Protein AF-A0A1B1PVS6-F1 (afdb_monomer_lite)

Structure (mmCIF, N/CA/C/O backbone):
data_AF-A0A1B1PVS6-F1
#
_entry.id   AF-A0A1B1PVS6-F1
#
loop_
_atom_site.group_PDB
_atom_site.id
_atom_site.type_symbol
_atom_site.label_atom_id
_atom_site.label_alt_id
_atom_site.label_comp_id
_atom_site.label_asym_id
_atom_site.label_entity_id
_atom_site.label_seq_id
_atom_site.pdbx_PDB_ins_code
_atom_site.Cartn_x
_atom_site.Cartn_y
_atom_site.Cartn_z
_atom_site.occupancy
_atom_site.B_iso_or_equiv
_atom_site.auth_seq_id
_atom_site.auth_comp_id
_atom_site.auth_asym_id
_atom_site.auth_atom_id
_atom_site.pdbx_PDB_model_num
ATOM 1 N N . MET A 1 1 ? -6.282 0.094 -17.275 1.00 62.94 1 MET A N 1
ATOM 2 C CA . MET A 1 1 ? -6.361 -0.535 -15.935 1.00 62.94 1 MET A CA 1
ATOM 3 C C . MET A 1 1 ? -7.152 -1.828 -16.040 1.00 62.94 1 MET A C 1
ATOM 5 O O . MET A 1 1 ? -8.189 -1.814 -16.689 1.00 62.94 1 MET A O 1
ATOM 9 N N . SER A 1 2 ? -6.679 -2.928 -15.446 1.00 81.38 2 SER A N 1
ATOM 10 C CA . SER A 1 2 ? -7.458 -4.178 -15.383 1.00 81.38 2 SER A CA 1
ATOM 11 C C . SER A 1 2 ? -8.486 -4.137 -14.245 1.00 81.38 2 SER A C 1
ATOM 13 O O . SER A 1 2 ? -8.325 -3.370 -13.293 1.00 81.38 2 SER A O 1
ATOM 15 N N . GLY A 1 3 ? -9.522 -4.983 -14.319 1.00 81.38 3 GLY A N 1
ATOM 16 C CA . GLY A 1 3 ? -10.550 -5.094 -13.273 1.00 81.38 3 GLY A CA 1
ATOM 17 C C . GLY A 1 3 ? -9.974 -5.386 -11.881 1.00 81.38 3 GLY A C 1
ATOM 18 O O . GLY A 1 3 ? -10.446 -4.828 -10.899 1.00 81.38 3 GLY A O 1
ATOM 19 N N . TRP A 1 4 ? -8.877 -6.147 -11.812 1.00 81.75 4 TRP A N 1
ATOM 20 C CA . TRP A 1 4 ? -8.127 -6.414 -10.580 1.00 81.75 4 TRP A CA 1
ATOM 21 C C . TRP A 1 4 ? -7.669 -5.136 -9.860 1.00 81.75 4 TRP A C 1
ATOM 23 O O . TRP A 1 4 ? -7.925 -4.963 -8.671 1.00 81.75 4 TRP A O 1
ATOM 33 N N . HIS A 1 5 ? -7.055 -4.195 -10.586 1.00 78.75 5 HIS A N 1
ATOM 34 C CA . HIS A 1 5 ? -6.574 -2.939 -10.001 1.00 78.75 5 HIS A CA 1
ATOM 35 C C . HIS A 1 5 ? -7.728 -2.061 -9.503 1.00 78.75 5 HIS A C 1
ATOM 37 O O . HIS A 1 5 ? -7.598 -1.401 -8.475 1.00 78.75 5 HIS A O 1
ATOM 43 N N . LEU A 1 6 ? -8.873 -2.085 -10.195 1.00 83.06 6 LEU A N 1
ATOM 44 C CA . LEU A 1 6 ? -10.081 -1.385 -9.749 1.00 83.06 6 LEU A CA 1
ATOM 45 C C . LEU A 1 6 ? -10.631 -1.986 -8.452 1.00 83.06 6 LEU A C 1
ATOM 47 O O . LEU A 1 6 ? -11.008 -1.237 -7.554 1.00 83.06 6 LEU A O 1
ATOM 51 N N . SER A 1 7 ? -10.629 -3.315 -8.315 1.00 85.00 7 SER A N 1
ATOM 52 C CA . SER A 1 7 ? -11.033 -3.987 -7.075 1.00 85.00 7 SER A CA 1
ATOM 53 C C . SER A 1 7 ? -10.115 -3.633 -5.902 1.00 85.00 7 SER A C 1
ATOM 55 O O . SER A 1 7 ? -10.604 -3.351 -4.810 1.00 85.00 7 SER A O 1
ATOM 57 N N . LEU A 1 8 ? -8.797 -3.579 -6.117 1.00 84.38 8 LEU A N 1
ATOM 58 C CA . LEU A 1 8 ? -7.839 -3.182 -5.077 1.00 84.38 8 LEU A CA 1
ATOM 59 C C . LEU A 1 8 ? -7.986 -1.708 -4.687 1.00 84.38 8 LEU A C 1
ATOM 61 O O . LEU A 1 8 ? -7.943 -1.380 -3.501 1.00 84.38 8 LEU A O 1
ATOM 65 N N . LEU A 1 9 ? -8.228 -0.822 -5.658 1.00 85.88 9 LEU A N 1
ATOM 66 C CA . LEU A 1 9 ? -8.512 0.585 -5.384 1.00 85.88 9 LEU A CA 1
ATOM 67 C C . LEU A 1 9 ? -9.829 0.754 -4.614 1.00 85.88 9 LEU A C 1
ATOM 69 O O . LEU A 1 9 ? -9.895 1.559 -3.688 1.00 85.88 9 LEU A O 1
ATOM 73 N N . ALA A 1 10 ? -10.856 -0.032 -4.944 1.00 86.62 10 ALA A N 1
ATOM 74 C CA . ALA A 1 10 ? -12.120 -0.040 -4.215 1.00 86.62 10 ALA A CA 1
ATOM 75 C C . ALA A 1 10 ? -11.938 -0.518 -2.763 1.00 86.62 10 ALA A C 1
ATOM 77 O O . ALA A 1 10 ? -12.476 0.100 -1.848 1.00 86.62 10 ALA A O 1
ATOM 78 N N . LEU A 1 11 ? -11.128 -1.556 -2.526 1.00 86.38 11 LEU A N 1
ATOM 79 C CA . LEU A 1 11 ? -10.770 -1.997 -1.172 1.00 86.38 11 LEU A CA 1
ATOM 80 C C . LEU A 1 11 ? -10.014 -0.904 -0.398 1.00 86.38 11 LEU A C 1
ATOM 82 O O . LEU A 1 11 ? -10.368 -0.601 0.741 1.00 86.38 11 LEU A O 1
ATOM 86 N N . ALA A 1 12 ? -9.030 -0.249 -1.019 1.00 84.44 12 ALA A N 1
ATOM 87 C CA . ALA A 1 12 ? -8.315 0.871 -0.405 1.00 84.44 12 ALA A CA 1
ATOM 88 C C . ALA A 1 12 ? -9.254 2.045 -0.076 1.00 84.44 12 ALA A C 1
ATOM 90 O O . ALA A 1 12 ? -9.140 2.654 0.991 1.00 84.44 12 ALA A O 1
ATOM 91 N N . ALA A 1 13 ? -10.218 2.335 -0.955 1.00 87.31 13 ALA A N 1
ATOM 92 C CA . ALA A 1 13 ? -11.239 3.348 -0.725 1.00 87.31 13 ALA A CA 1
ATOM 93 C C . ALA A 1 13 ? -12.147 2.976 0.456 1.00 87.31 13 ALA A C 1
ATOM 95 O O . ALA A 1 13 ? -12.377 3.819 1.319 1.00 87.31 13 ALA A O 1
ATOM 96 N N . LEU A 1 14 ? -12.596 1.720 0.561 1.00 86.88 14 LEU A N 1
ATOM 97 C CA . LEU A 1 14 ? -13.395 1.242 1.697 1.00 86.88 14 LEU A CA 1
ATOM 98 C C . LEU A 1 14 ? -12.647 1.389 3.029 1.00 86.88 14 LEU A C 1
ATOM 100 O O . LEU A 1 14 ? -13.205 1.926 3.985 1.00 86.88 14 LEU A O 1
ATOM 104 N N . GLY A 1 15 ? -11.372 0.993 3.080 1.00 82.06 15 GLY A N 1
ATOM 105 C CA . GLY A 1 15 ? -10.537 1.190 4.269 1.00 82.06 15 GLY A CA 1
ATOM 106 C C . GLY A 1 15 ? -10.326 2.670 4.607 1.00 82.06 15 GLY A C 1
ATOM 107 O O . GLY A 1 15 ? -10.397 3.066 5.769 1.00 82.06 15 GLY A O 1
ATOM 108 N N . THR A 1 16 ? -10.165 3.516 3.587 1.00 84.38 16 THR A N 1
ATOM 109 C CA . THR A 1 16 ? -10.060 4.974 3.751 1.00 84.38 16 THR A CA 1
ATOM 110 C C . THR A 1 16 ? -11.353 5.570 4.317 1.00 84.38 16 THR A C 1
ATOM 112 O O . THR A 1 16 ? -11.302 6.384 5.237 1.00 84.38 16 THR A O 1
ATOM 115 N N . LEU A 1 17 ? -12.519 5.142 3.825 1.00 84.56 17 LEU A N 1
ATOM 116 C CA . LEU A 1 17 ? -13.823 5.571 4.333 1.00 84.56 17 LEU A CA 1
ATOM 117 C C . LEU A 1 17 ? -14.025 5.169 5.800 1.00 84.56 17 LEU A C 1
ATOM 119 O O . LEU A 1 17 ? -14.457 6.001 6.599 1.00 84.56 17 LEU A O 1
ATOM 123 N N . ALA A 1 18 ? -13.657 3.936 6.166 1.00 82.81 18 ALA A N 1
ATOM 124 C CA . ALA A 1 18 ? -13.701 3.465 7.550 1.00 82.81 18 ALA A CA 1
ATOM 125 C C . ALA A 1 18 ? -12.784 4.298 8.465 1.00 82.81 18 ALA A C 1
ATOM 127 O O . ALA A 1 18 ? -13.202 4.726 9.541 1.00 82.81 18 ALA A O 1
ATOM 128 N N . CYS A 1 19 ? -11.576 4.622 7.993 1.00 80.75 19 CYS A N 1
ATOM 129 C CA . CYS A 1 19 ? -10.623 5.487 8.687 1.00 80.75 19 CYS A CA 1
ATOM 130 C C . CYS A 1 19 ? -11.200 6.885 8.977 1.00 80.75 19 CYS A C 1
ATOM 132 O O . CYS A 1 19 ? -11.065 7.393 10.091 1.00 80.75 19 CYS A O 1
ATOM 134 N N . MET A 1 20 ? -11.903 7.505 8.020 1.00 81.81 20 MET A N 1
ATOM 135 C CA . MET A 1 20 ? -12.407 8.876 8.186 1.00 81.81 20 MET A CA 1
ATOM 136 C C . MET A 1 20 ? -13.445 9.034 9.306 1.00 81.81 20 MET A C 1
ATOM 138 O O . MET A 1 20 ? -13.585 10.137 9.847 1.00 81.81 20 MET A O 1
ATOM 142 N N . ALA A 1 21 ? -14.159 7.965 9.671 1.00 76.56 21 ALA A N 1
ATOM 143 C CA . ALA A 1 21 ? -15.237 8.014 10.656 1.00 76.56 21 ALA A CA 1
ATOM 144 C C . ALA A 1 21 ? -14.764 8.432 12.065 1.00 76.56 21 ALA A C 1
ATOM 146 O O . ALA A 1 21 ? -15.546 9.011 12.814 1.00 76.56 21 ALA A O 1
ATOM 147 N N . GLY A 1 22 ? -13.488 8.212 12.410 1.00 68.25 22 GLY A N 1
ATOM 148 C CA . GLY A 1 22 ? -12.965 8.416 13.770 1.00 68.25 22 GLY A CA 1
ATOM 149 C C . GLY A 1 22 ? -11.711 9.286 13.891 1.00 68.25 22 GLY A C 1
ATOM 150 O O . GLY A 1 22 ? -11.091 9.292 14.950 1.00 68.25 22 GLY A O 1
ATOM 151 N N . THR A 1 23 ? -11.296 9.979 12.827 1.00 76.69 23 THR A N 1
ATOM 152 C CA . THR A 1 23 ? -9.994 10.671 12.770 1.00 76.69 23 THR A CA 1
ATOM 153 C C . THR A 1 23 ? -10.099 12.185 12.616 1.00 76.69 23 THR A C 1
ATOM 155 O O . THR A 1 23 ? -11.061 12.697 12.038 1.00 76.69 23 THR A O 1
ATOM 158 N N . ASP A 1 24 ? -9.045 12.894 13.024 1.00 83.75 24 ASP A N 1
ATOM 159 C CA . ASP A 1 24 ? -8.917 14.346 12.869 1.00 83.75 24 ASP A CA 1
ATOM 160 C C . ASP A 1 24 ? -8.867 14.788 11.397 1.00 83.75 24 ASP A C 1
ATOM 162 O O . ASP A 1 24 ? -8.485 14.027 10.504 1.00 83.75 24 ASP A O 1
ATOM 166 N N . ARG A 1 25 ? -9.184 16.065 11.127 1.00 84.25 25 ARG A N 1
ATOM 167 C CA . ARG A 1 25 ? -9.177 16.641 9.763 1.00 84.25 25 ARG A CA 1
ATOM 168 C C . ARG A 1 25 ? -7.851 16.427 9.025 1.00 84.25 25 ARG A C 1
ATOM 170 O O . ARG A 1 25 ? -7.868 16.113 7.839 1.00 84.25 25 ARG A O 1
ATOM 177 N N . ALA A 1 26 ? -6.721 16.558 9.720 1.00 80.75 26 ALA A N 1
ATOM 178 C CA . ALA A 1 26 ? -5.398 16.351 9.130 1.00 80.75 26 ALA A CA 1
ATOM 179 C C . ALA A 1 26 ? -5.175 14.890 8.697 1.00 80.75 26 ALA A C 1
ATOM 181 O O . ALA A 1 26 ? -4.658 14.635 7.612 1.00 80.75 26 ALA A O 1
ATOM 182 N N . GLN A 1 27 ? -5.624 13.928 9.506 1.00 80.69 27 GLN A N 1
ATOM 183 C CA . GLN A 1 27 ? -5.536 12.502 9.188 1.00 80.69 27 GLN A CA 1
ATOM 184 C C . GLN A 1 27 ? -6.484 12.112 8.051 1.00 80.69 27 GLN A C 1
ATOM 186 O O . GLN A 1 27 ? -6.096 11.340 7.178 1.00 80.69 27 GLN A O 1
ATOM 191 N N . ARG A 1 28 ? -7.691 12.693 8.008 1.00 85.19 28 ARG A N 1
ATOM 192 C CA . ARG A 1 28 ? -8.616 12.534 6.872 1.00 85.19 28 ARG A CA 1
ATOM 193 C C . ARG A 1 28 ? -7.985 13.032 5.575 1.00 85.19 28 ARG A C 1
ATOM 195 O O . ARG A 1 28 ? -8.012 12.326 4.573 1.00 85.19 28 ARG A O 1
ATOM 202 N N . GLY A 1 29 ? -7.369 14.216 5.614 1.00 85.56 29 GLY A N 1
ATOM 203 C CA . GLY A 1 29 ? -6.635 14.775 4.479 1.00 85.56 29 GLY A CA 1
ATOM 204 C C . GLY A 1 29 ? -5.501 13.859 4.016 1.00 85.56 29 GLY A C 1
ATOM 205 O O . GLY A 1 29 ? -5.394 13.580 2.827 1.00 85.56 29 GLY A O 1
ATOM 206 N N . ALA A 1 30 ? -4.707 13.322 4.947 1.00 85.38 30 ALA A N 1
ATOM 207 C CA . ALA A 1 30 ? -3.623 12.393 4.628 1.00 85.38 30 ALA A CA 1
ATOM 208 C C . ALA A 1 30 ? -4.125 11.064 4.033 1.00 85.38 30 ALA A C 1
ATOM 210 O O . ALA A 1 30 ? -3.516 10.542 3.098 1.00 85.38 30 ALA A O 1
ATOM 211 N N . ALA A 1 31 ? -5.239 10.526 4.534 1.00 84.56 31 ALA A N 1
ATOM 212 C CA . ALA A 1 31 ? -5.830 9.293 4.023 1.00 84.56 31 ALA A CA 1
ATOM 213 C C . ALA A 1 31 ? -6.376 9.477 2.595 1.00 84.56 31 ALA A C 1
ATOM 215 O O . ALA A 1 31 ? -6.067 8.682 1.709 1.00 84.56 31 ALA A O 1
ATOM 216 N N . LEU A 1 32 ? -7.091 10.578 2.336 1.00 89.62 32 LEU A N 1
ATOM 217 C CA . LEU A 1 32 ? -7.555 10.933 0.990 1.00 89.62 32 LEU A CA 1
ATOM 218 C C . LEU A 1 32 ? -6.391 11.211 0.031 1.00 89.62 32 LEU A C 1
ATOM 220 O O . LEU A 1 32 ? -6.426 10.769 -1.114 1.00 89.62 32 LEU A O 1
ATOM 224 N N . ALA A 1 33 ? -5.339 11.891 0.495 1.00 88.56 33 ALA A N 1
ATOM 225 C CA . ALA A 1 33 ? -4.134 12.122 -0.297 1.00 88.56 33 ALA A CA 1
ATOM 226 C C . ALA A 1 33 ? -3.406 10.809 -0.633 1.00 88.56 33 ALA A C 1
ATOM 228 O O . ALA A 1 33 ? -2.916 10.655 -1.749 1.00 88.56 33 ALA A O 1
ATOM 229 N N . SER A 1 34 ? -3.387 9.841 0.290 1.00 87.06 34 SER A N 1
ATOM 230 C CA . SER A 1 34 ? -2.809 8.509 0.051 1.00 87.06 34 SER A CA 1
ATOM 231 C C . SER A 1 34 ? -3.620 7.740 -0.999 1.00 87.06 34 SER A C 1
ATOM 233 O O . SER A 1 34 ? -3.046 7.173 -1.928 1.00 87.06 34 SER A O 1
ATOM 235 N N . LEU A 1 35 ? -4.955 7.787 -0.916 1.00 89.19 35 LEU A N 1
ATOM 236 C CA . LEU A 1 35 ? -5.844 7.187 -1.916 1.00 89.19 35 LEU A CA 1
ATOM 237 C C . LEU A 1 35 ? -5.674 7.839 -3.298 1.00 89.19 35 LEU A C 1
ATOM 239 O O . LEU A 1 35 ? -5.620 7.140 -4.309 1.00 89.19 35 LEU A O 1
ATOM 243 N N . LEU A 1 36 ? -5.538 9.168 -3.348 1.00 89.25 36 LEU A N 1
ATOM 244 C CA . LEU A 1 36 ? -5.266 9.903 -4.583 1.00 89.25 36 LEU A CA 1
ATOM 245 C C . LEU A 1 36 ? -3.906 9.516 -5.178 1.00 89.25 36 LEU A C 1
ATOM 247 O O . LEU A 1 36 ? -3.813 9.294 -6.382 1.00 89.25 36 LEU A O 1
ATOM 251 N N . ALA A 1 37 ? -2.867 9.394 -4.348 1.00 86.56 37 ALA A N 1
ATOM 252 C CA . ALA A 1 37 ? -1.545 8.952 -4.781 1.00 86.56 37 ALA A CA 1
ATOM 253 C C . ALA A 1 37 ? -1.586 7.529 -5.367 1.00 86.56 37 ALA A C 1
ATOM 255 O O . ALA A 1 37 ? -0.977 7.279 -6.407 1.00 86.56 37 ALA A O 1
ATOM 256 N N . MET A 1 38 ? -2.361 6.617 -4.767 1.00 84.88 38 MET A N 1
ATOM 257 C CA . MET A 1 38 ? -2.602 5.278 -5.323 1.00 84.88 38 MET A CA 1
ATOM 258 C C . MET A 1 38 ? -3.359 5.327 -6.656 1.00 84.88 38 MET A C 1
ATOM 260 O O . MET A 1 38 ? -2.970 4.648 -7.605 1.00 84.88 38 MET A O 1
ATOM 264 N N . ALA A 1 39 ? -4.407 6.146 -6.767 1.00 86.50 39 ALA A N 1
ATOM 265 C CA . ALA A 1 39 ? -5.150 6.310 -8.016 1.00 86.50 39 ALA A CA 1
ATOM 266 C C . ALA A 1 39 ? -4.260 6.878 -9.137 1.00 86.50 39 ALA A C 1
ATOM 268 O O . ALA A 1 39 ? -4.293 6.388 -10.266 1.00 86.50 39 ALA A O 1
ATOM 269 N N . LEU A 1 40 ? -3.412 7.861 -8.813 1.00 86.19 40 LEU A N 1
ATOM 270 C CA . LEU A 1 40 ? -2.436 8.434 -9.738 1.00 86.19 40 LEU A CA 1
ATOM 271 C C . LEU A 1 40 ? -1.414 7.386 -10.194 1.00 86.19 40 LEU A C 1
ATOM 273 O O . LEU A 1 40 ? -1.111 7.311 -11.385 1.00 86.19 40 LEU A O 1
ATOM 277 N N . ALA A 1 41 ? -0.935 6.546 -9.272 1.00 83.69 41 ALA A N 1
ATOM 278 C CA . ALA A 1 41 ? -0.032 5.445 -9.590 1.00 83.69 41 ALA A CA 1
ATOM 279 C C . ALA A 1 41 ? -0.637 4.462 -10.596 1.00 83.69 41 ALA A C 1
ATOM 281 O O . ALA A 1 41 ? 0.040 4.018 -11.519 1.00 83.69 41 ALA A O 1
ATOM 282 N N . MET A 1 42 ? -1.925 4.156 -10.443 1.00 81.50 42 MET A N 1
ATOM 283 C CA . MET A 1 42 ? -2.631 3.218 -11.312 1.00 81.50 42 MET A CA 1
ATOM 284 C C . MET A 1 42 ? -3.036 3.806 -12.671 1.00 81.50 42 MET A C 1
ATOM 286 O O . MET A 1 42 ? -3.126 3.065 -13.651 1.00 81.50 42 MET A O 1
ATOM 290 N N . ALA A 1 43 ? -3.301 5.114 -12.740 1.00 83.12 43 ALA A N 1
ATOM 291 C CA . ALA A 1 43 ? -3.757 5.784 -13.958 1.00 83.12 43 ALA A CA 1
ATOM 292 C C . ALA A 1 43 ? -2.610 6.362 -14.807 1.00 83.12 43 ALA A C 1
ATOM 294 O O . ALA A 1 43 ? -2.727 6.434 -16.028 1.00 83.12 43 ALA A O 1
ATOM 295 N N . GLY A 1 44 ? -1.509 6.782 -14.178 1.00 75.00 44 GLY A N 1
ATOM 296 C CA . GLY A 1 44 ? -0.475 7.605 -14.813 1.00 75.00 44 GLY A CA 1
ATOM 297 C C . GLY A 1 44 ? 0.662 6.852 -15.508 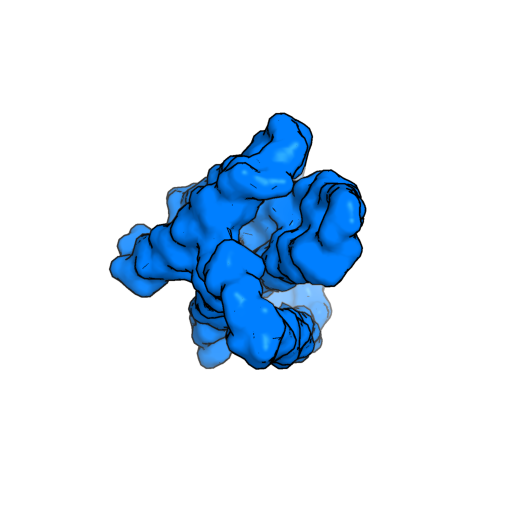1.00 75.00 44 GLY A C 1
ATOM 298 O O . GLY A 1 44 ? 1.641 7.486 -15.890 1.00 75.00 44 GLY A O 1
ATOM 299 N N . GLY A 1 45 ? 0.596 5.524 -15.646 1.00 77.31 45 GLY A N 1
ATOM 300 C CA . GLY A 1 45 ? 1.700 4.733 -16.208 1.00 77.31 45 GLY A CA 1
ATOM 301 C C . GLY A 1 45 ? 2.992 4.857 -15.385 1.00 77.31 45 GLY A C 1
ATOM 302 O O . GLY A 1 45 ? 2.945 5.075 -14.177 1.00 77.31 45 GLY A O 1
ATOM 303 N N . THR A 1 46 ? 4.163 4.753 -16.021 1.00 76.31 46 THR A N 1
ATOM 304 C CA . THR A 1 46 ? 5.467 4.857 -15.335 1.00 76.31 46 THR A CA 1
ATOM 305 C C . THR A 1 46 ? 5.695 6.166 -14.557 1.00 76.31 46 THR A C 1
ATOM 307 O O . THR A 1 46 ? 6.149 6.064 -13.414 1.00 76.31 46 THR A O 1
ATOM 310 N N . PRO A 1 47 ? 5.365 7.379 -15.062 1.00 77.88 47 PRO A N 1
ATOM 311 C CA . PRO A 1 47 ? 5.489 8.592 -14.250 1.00 77.88 47 PRO A CA 1
ATOM 312 C C . PRO A 1 47 ? 4.467 8.618 -13.106 1.00 77.88 47 PRO A C 1
ATOM 314 O O . PRO A 1 47 ? 4.782 9.097 -12.017 1.00 77.88 47 PRO A O 1
ATOM 317 N N . GLY A 1 48 ? 3.277 8.045 -13.318 1.00 82.50 48 GLY A N 1
ATOM 318 C CA . GLY A 1 48 ? 2.278 7.849 -12.269 1.00 82.50 48 GLY A CA 1
ATOM 319 C C . GLY A 1 48 ? 2.808 7.010 -11.111 1.00 82.50 48 GLY A C 1
ATOM 320 O O . GLY A 1 48 ? 2.663 7.420 -9.962 1.00 82.50 48 GLY A O 1
ATOM 321 N N . LEU A 1 49 ? 3.461 5.874 -11.392 1.00 81.38 49 LEU A N 1
ATOM 322 C CA . LEU A 1 49 ? 4.041 4.992 -10.367 1.00 81.38 49 LEU A CA 1
ATOM 323 C C . LEU A 1 49 ? 5.036 5.737 -9.466 1.00 81.38 49 LEU A C 1
ATOM 325 O O . LEU A 1 49 ? 4.951 5.631 -8.244 1.00 81.38 49 LEU A O 1
ATOM 329 N N . MET A 1 50 ? 5.940 6.527 -10.056 1.00 84.25 50 MET A N 1
ATOM 330 C CA . MET A 1 50 ? 6.929 7.315 -9.309 1.00 84.25 50 MET A CA 1
ATOM 331 C C . MET A 1 50 ? 6.284 8.423 -8.474 1.00 84.25 50 MET A C 1
ATOM 333 O O . MET A 1 50 ? 6.590 8.552 -7.289 1.00 84.25 50 MET A O 1
ATOM 337 N N . LEU A 1 51 ? 5.369 9.201 -9.062 1.00 84.81 51 LEU A N 1
ATOM 338 C CA . LEU A 1 51 ? 4.673 10.272 -8.344 1.00 84.81 51 LEU A CA 1
ATOM 339 C C . LEU A 1 51 ? 3.802 9.723 -7.210 1.00 84.81 51 LEU A C 1
ATOM 341 O O . LEU A 1 51 ? 3.795 10.279 -6.113 1.00 84.81 51 LEU A O 1
ATOM 345 N N . GLY A 1 52 ? 3.107 8.611 -7.447 1.00 86.00 52 GLY A N 1
ATOM 346 C CA . GLY A 1 52 ? 2.313 7.928 -6.433 1.00 86.00 52 GLY A CA 1
ATOM 347 C C . GLY A 1 52 ? 3.169 7.365 -5.298 1.00 86.00 52 GLY A C 1
ATOM 348 O O . GLY A 1 52 ? 2.850 7.588 -4.132 1.00 86.00 52 GLY A O 1
ATOM 349 N N . ALA A 1 53 ? 4.292 6.710 -5.613 1.00 86.75 53 ALA A N 1
ATOM 350 C CA . ALA A 1 53 ? 5.231 6.203 -4.610 1.00 86.75 53 ALA A CA 1
ATOM 351 C C . ALA A 1 53 ? 5.825 7.332 -3.753 1.00 86.75 53 ALA A C 1
ATOM 353 O O . ALA A 1 53 ? 5.831 7.240 -2.525 1.00 86.75 53 ALA A O 1
ATOM 354 N N . ALA A 1 54 ? 6.267 8.423 -4.387 1.00 87.19 54 ALA A N 1
ATOM 355 C CA . ALA A 1 54 ? 6.794 9.594 -3.692 1.00 87.19 54 ALA A CA 1
ATOM 356 C C . ALA A 1 54 ? 5.730 10.255 -2.802 1.00 87.19 54 ALA A C 1
ATOM 358 O O . ALA A 1 54 ? 6.012 10.599 -1.653 1.00 87.19 54 ALA A O 1
ATOM 359 N N . GLY A 1 55 ? 4.497 10.382 -3.302 1.00 87.62 55 GLY A N 1
ATOM 360 C CA . GLY A 1 55 ? 3.367 10.909 -2.540 1.00 87.62 55 GLY A CA 1
ATOM 361 C C . GLY A 1 55 ? 3.059 10.066 -1.302 1.00 87.62 55 GLY A C 1
ATOM 362 O O . GLY A 1 55 ? 2.935 10.605 -0.205 1.00 87.62 55 GLY A O 1
ATOM 363 N N . LEU A 1 56 ? 3.009 8.740 -1.445 1.00 89.75 56 LEU A N 1
ATOM 364 C CA . LEU A 1 56 ? 2.790 7.827 -0.321 1.00 89.75 56 LEU A CA 1
ATOM 365 C C . LEU A 1 56 ? 3.913 7.914 0.718 1.00 89.75 56 LEU A C 1
ATOM 367 O O . LEU A 1 56 ? 3.625 7.991 1.914 1.00 89.75 56 LEU A O 1
ATOM 371 N N . LEU A 1 57 ? 5.173 7.972 0.274 1.00 91.00 57 LEU A N 1
ATOM 372 C CA . LEU A 1 57 ? 6.331 8.108 1.158 1.00 91.00 57 LEU A CA 1
ATOM 373 C C . LEU A 1 57 ? 6.301 9.433 1.938 1.00 91.00 57 LEU A C 1
ATOM 375 O O . LEU A 1 57 ? 6.529 9.444 3.147 1.00 91.00 57 LEU A O 1
ATOM 379 N N . ALA A 1 58 ? 5.948 10.538 1.276 1.00 90.31 58 ALA A N 1
ATOM 380 C CA . ALA A 1 58 ? 5.822 11.852 1.907 1.00 90.31 58 ALA A CA 1
ATOM 381 C C . ALA A 1 58 ? 4.717 11.900 2.981 1.00 90.31 58 ALA A C 1
ATOM 383 O O . ALA A 1 58 ? 4.796 12.687 3.925 1.00 90.31 58 ALA A O 1
ATOM 384 N N . LEU A 1 59 ? 3.700 11.040 2.867 1.00 90.12 59 LEU A N 1
ATOM 385 C CA . LEU A 1 59 ? 2.575 10.968 3.800 1.00 90.12 59 LEU A CA 1
ATOM 386 C C . LEU A 1 59 ? 2.829 10.053 5.009 1.00 90.12 59 LEU A C 1
ATOM 388 O O . LEU A 1 59 ? 2.092 10.150 5.991 1.00 90.12 59 LEU A O 1
ATOM 392 N N . VAL A 1 60 ? 3.871 9.211 4.997 1.00 89.75 60 VAL A N 1
ATOM 393 C CA . VAL A 1 60 ? 4.254 8.332 6.125 1.00 89.75 60 VAL A CA 1
ATOM 394 C C . VAL A 1 60 ? 4.339 9.067 7.477 1.00 89.75 60 VAL A C 1
ATOM 396 O O . VAL A 1 60 ? 3.705 8.603 8.429 1.00 89.75 60 VAL A O 1
ATOM 399 N N . PRO A 1 61 ? 5.039 10.214 7.619 1.00 88.62 61 PRO A N 1
ATOM 400 C CA . PRO A 1 61 ? 5.126 10.908 8.906 1.00 88.62 61 PRO A CA 1
ATOM 401 C C . PRO A 1 61 ? 3.781 11.460 9.394 1.00 88.62 61 PRO A C 1
ATOM 403 O O . PRO A 1 61 ? 3.583 11.576 10.602 1.00 88.62 61 PRO A O 1
ATOM 406 N N . LEU A 1 62 ? 2.850 11.789 8.490 1.00 85.56 62 LEU A N 1
ATOM 407 C CA . LEU A 1 62 ? 1.489 12.172 8.875 1.00 85.56 62 LEU A CA 1
ATOM 408 C C . LEU A 1 62 ? 0.657 10.952 9.278 1.00 85.56 62 LEU A C 1
ATOM 410 O O . LEU A 1 62 ? -0.068 11.016 10.268 1.00 85.56 62 LEU A O 1
ATOM 414 N N . ALA A 1 63 ? 0.788 9.841 8.552 1.00 83.56 63 ALA A N 1
ATOM 415 C CA . ALA A 1 63 ? 0.089 8.593 8.845 1.00 83.56 63 ALA A CA 1
ATOM 416 C C . ALA A 1 63 ? 0.509 7.983 10.196 1.00 83.56 63 ALA A C 1
ATOM 418 O O . ALA A 1 63 ? -0.309 7.352 10.862 1.00 83.56 63 ALA A O 1
ATOM 419 N N . ALA A 1 64 ? 1.752 8.218 10.627 1.00 85.69 64 ALA A N 1
ATOM 420 C CA . ALA A 1 64 ? 2.296 7.734 11.895 1.00 85.69 64 ALA A CA 1
ATOM 421 C C . ALA A 1 64 ? 1.833 8.527 13.137 1.00 85.69 64 ALA A C 1
ATOM 423 O O . ALA A 1 64 ? 2.115 8.114 14.262 1.00 85.69 64 ALA A O 1
ATOM 424 N N . ARG A 1 65 ? 1.130 9.656 12.972 1.00 85.75 65 ARG A N 1
ATOM 425 C CA . ARG A 1 65 ? 0.688 10.514 14.084 1.00 85.75 65 ARG A CA 1
ATOM 426 C C . ARG A 1 65 ? -0.766 10.244 14.445 1.00 85.75 65 ARG A C 1
ATOM 428 O O . ARG A 1 65 ? -1.614 10.243 13.559 1.00 85.75 65 ARG A O 1
ATOM 435 N N . GLY A 1 66 ? -1.073 10.122 15.738 1.00 80.00 66 GLY A N 1
ATOM 436 C CA . GLY A 1 66 ? -2.451 10.064 16.234 1.00 80.00 66 GLY A CA 1
ATOM 437 C C . GLY A 1 66 ? -2.605 9.428 17.614 1.00 80.00 66 GLY A C 1
ATOM 438 O O . GLY A 1 66 ? -1.658 8.880 18.171 1.00 80.00 66 GLY A O 1
ATOM 439 N N . ALA A 1 67 ? -3.831 9.470 18.143 1.00 76.62 67 ALA A N 1
ATOM 440 C CA . ALA A 1 67 ? -4.175 8.926 19.460 1.00 76.62 67 ALA A CA 1
ATOM 441 C C . ALA A 1 67 ? -4.165 7.384 19.527 1.00 76.62 67 ALA A C 1
ATOM 443 O O . ALA A 1 67 ? -4.097 6.810 20.610 1.00 76.62 67 ALA A O 1
ATOM 444 N N . ALA A 1 68 ? -4.230 6.699 18.379 1.00 82.75 68 ALA A N 1
ATOM 445 C CA . ALA A 1 68 ? -4.241 5.241 18.294 1.00 82.75 68 ALA A CA 1
ATOM 446 C C . ALA A 1 68 ? -2.939 4.721 17.649 1.00 82.75 68 ALA A C 1
ATOM 448 O O . ALA A 1 68 ? -2.885 4.574 16.423 1.00 82.75 68 ALA A O 1
ATOM 449 N N . PRO A 1 69 ? -1.891 4.412 18.437 1.00 83.81 69 PRO A N 1
ATOM 450 C CA . PRO A 1 69 ? -0.549 4.155 17.908 1.00 83.81 69 PRO A CA 1
ATOM 451 C C . PRO A 1 69 ? -0.487 2.931 16.986 1.00 83.81 69 PRO A C 1
ATOM 453 O O . PRO A 1 69 ? 0.195 2.968 15.968 1.00 83.81 69 PRO A O 1
ATOM 456 N N . ALA A 1 70 ? -1.248 1.871 17.280 1.00 83.50 70 ALA A N 1
ATOM 457 C CA . ALA A 1 70 ? -1.273 0.660 16.455 1.00 83.50 70 ALA A CA 1
ATOM 458 C C . ALA A 1 70 ? -1.897 0.888 15.062 1.00 83.50 70 ALA A C 1
ATOM 460 O O . ALA A 1 70 ? -1.392 0.369 14.071 1.00 83.50 70 ALA A O 1
ATOM 461 N N . LEU A 1 71 ? -2.961 1.695 14.978 1.00 84.50 71 LEU A N 1
ATOM 462 C CA . LEU A 1 71 ? -3.597 2.069 13.707 1.00 84.50 71 LEU A CA 1
ATOM 463 C C . LEU A 1 71 ? -2.706 3.016 12.902 1.00 84.50 71 LEU A C 1
ATOM 465 O O . LEU A 1 71 ? -2.550 2.844 11.699 1.00 84.50 71 LEU A O 1
ATOM 469 N N . CYS A 1 72 ? -2.070 3.982 13.566 1.00 86.56 72 CYS A N 1
ATOM 470 C CA . CYS A 1 72 ? -1.140 4.900 12.907 1.00 86.56 72 CYS A CA 1
ATOM 471 C C . CYS A 1 72 ? 0.074 4.148 12.339 1.00 86.56 72 CYS A C 1
ATOM 473 O O . CYS A 1 72 ? 0.468 4.376 11.197 1.00 86.56 72 CYS A O 1
ATOM 475 N N . ALA A 1 73 ? 0.616 3.188 13.095 1.00 87.06 73 ALA A N 1
ATOM 476 C CA . ALA A 1 73 ? 1.674 2.305 12.617 1.00 87.06 73 ALA A CA 1
ATOM 477 C C . ALA A 1 73 ? 1.221 1.468 11.411 1.00 87.06 73 ALA A C 1
ATOM 479 O O . ALA A 1 73 ? 1.965 1.352 10.442 1.00 87.06 73 ALA A O 1
ATOM 480 N N . HIS A 1 74 ? -0.006 0.933 11.425 1.00 90.25 74 HIS A N 1
ATOM 481 C CA . HIS A 1 74 ? -0.565 0.185 10.291 1.00 90.25 74 HIS A CA 1
ATOM 482 C C . HIS A 1 74 ? -0.722 1.041 9.032 1.00 90.25 74 HIS A C 1
ATOM 484 O O . HIS A 1 74 ? -0.276 0.625 7.964 1.00 90.25 74 HIS A O 1
ATOM 490 N N . ARG A 1 75 ? -1.253 2.261 9.152 1.00 87.62 75 ARG A N 1
ATOM 491 C CA . ARG A 1 75 ? -1.385 3.203 8.027 1.00 87.62 75 ARG A CA 1
ATOM 492 C C . ARG A 1 75 ? -0.029 3.615 7.462 1.00 87.62 75 ARG A C 1
ATOM 494 O O . ARG A 1 75 ? 0.171 3.585 6.251 1.00 87.62 75 ARG A O 1
ATOM 501 N N . ALA A 1 76 ? 0.917 3.963 8.335 1.00 88.06 76 ALA A N 1
ATOM 502 C CA . ALA A 1 76 ? 2.277 4.311 7.939 1.00 88.06 76 ALA A CA 1
ATOM 503 C C . ALA A 1 76 ? 2.974 3.139 7.231 1.00 88.06 76 ALA A C 1
ATOM 505 O O . ALA A 1 76 ? 3.568 3.330 6.170 1.00 88.06 76 ALA A O 1
ATOM 506 N N . ALA A 1 77 ? 2.839 1.923 7.771 1.00 89.19 77 ALA A N 1
ATOM 507 C CA . ALA A 1 77 ? 3.361 0.711 7.153 1.00 89.19 77 ALA A CA 1
ATOM 508 C C . ALA A 1 77 ? 2.696 0.435 5.797 1.00 89.19 77 ALA A C 1
ATOM 510 O O . ALA A 1 77 ? 3.394 0.112 4.843 1.00 89.19 77 ALA A O 1
ATOM 511 N N . SER A 1 78 ? 1.380 0.636 5.675 1.00 88.38 78 SER A N 1
ATOM 512 C CA . SER A 1 78 ? 0.654 0.488 4.409 1.00 88.38 78 SER A CA 1
ATOM 513 C C . SER A 1 78 ? 1.193 1.432 3.336 1.00 88.38 78 SER A C 1
ATOM 515 O O . SER A 1 78 ? 1.469 0.993 2.223 1.00 88.38 78 SER A O 1
ATOM 517 N N . ASN A 1 79 ? 1.389 2.713 3.667 1.00 88.88 79 ASN A N 1
ATOM 518 C CA . ASN A 1 79 ? 1.933 3.701 2.732 1.00 88.88 79 ASN A CA 1
ATOM 519 C C . ASN A 1 79 ? 3.369 3.363 2.318 1.00 88.88 79 ASN A C 1
ATOM 521 O O . ASN A 1 79 ? 3.707 3.459 1.140 1.00 88.88 79 ASN A O 1
ATOM 525 N N . LEU A 1 80 ? 4.201 2.935 3.269 1.00 89.19 80 LEU A N 1
ATOM 526 C CA . LEU A 1 80 ? 5.592 2.574 3.011 1.00 89.19 80 LEU A CA 1
ATOM 527 C C . LEU A 1 80 ? 5.705 1.322 2.130 1.00 89.19 80 LEU A C 1
ATOM 529 O O . LEU A 1 80 ? 6.451 1.318 1.154 1.00 89.19 80 LEU A O 1
ATOM 533 N N . VAL A 1 81 ? 4.930 0.280 2.429 1.00 88.69 81 VAL A N 1
ATOM 534 C CA . VAL A 1 81 ? 4.913 -0.973 1.658 1.00 88.69 81 VAL A CA 1
ATOM 535 C C . VAL A 1 81 ? 4.345 -0.741 0.265 1.00 88.69 81 VAL A C 1
ATOM 537 O O . VAL A 1 81 ? 4.920 -1.210 -0.711 1.00 88.69 81 VAL A O 1
ATOM 540 N N . MET A 1 82 ? 3.269 0.038 0.139 1.00 87.38 82 MET A N 1
ATOM 541 C CA . MET A 1 82 ? 2.728 0.403 -1.168 1.00 87.38 82 MET A CA 1
ATOM 542 C C . MET A 1 82 ? 3.744 1.207 -1.989 1.00 87.38 82 MET A C 1
ATOM 544 O O . MET A 1 82 ? 3.936 0.916 -3.165 1.00 87.38 82 MET A O 1
ATOM 548 N N . ALA A 1 83 ? 4.450 2.170 -1.385 1.00 86.44 83 ALA A N 1
ATOM 549 C CA . ALA A 1 83 ? 5.508 2.912 -2.070 1.00 86.44 83 ALA A CA 1
ATOM 550 C C . ALA A 1 83 ? 6.637 1.987 -2.564 1.00 86.44 83 ALA A C 1
ATOM 552 O O . ALA A 1 83 ? 7.109 2.155 -3.688 1.00 86.44 83 ALA A O 1
ATOM 553 N N . LEU A 1 84 ? 7.022 0.981 -1.769 1.00 86.06 84 LEU A N 1
ATOM 554 C CA . LEU A 1 84 ? 7.988 -0.047 -2.177 1.00 86.06 84 LEU A CA 1
ATOM 555 C C . LEU A 1 84 ? 7.471 -0.898 -3.344 1.00 86.06 84 LEU A C 1
ATOM 557 O O . LEU A 1 84 ? 8.206 -1.114 -4.302 1.00 86.06 84 LEU A O 1
ATOM 561 N N . VAL A 1 85 ? 6.210 -1.341 -3.307 1.00 84.94 85 VAL A N 1
ATOM 562 C CA . VAL A 1 85 ? 5.588 -2.112 -4.400 1.00 84.94 85 VAL A CA 1
ATOM 563 C C . VAL A 1 85 ? 5.544 -1.297 -5.692 1.00 84.94 85 VAL A C 1
ATOM 565 O O . VAL A 1 85 ? 5.928 -1.793 -6.748 1.00 84.94 85 VAL A O 1
ATOM 568 N N . LEU A 1 86 ? 5.137 -0.028 -5.622 1.00 83.25 86 LEU A N 1
ATOM 569 C CA . LEU A 1 86 ? 5.131 0.867 -6.781 1.00 83.25 86 LEU A CA 1
ATOM 570 C C . LEU A 1 86 ? 6.547 1.129 -7.311 1.00 83.25 86 LEU A C 1
ATOM 572 O O . LEU A 1 86 ? 6.752 1.150 -8.524 1.00 83.25 86 LEU A O 1
ATOM 576 N N . GLY A 1 87 ? 7.527 1.275 -6.416 1.00 80.88 87 GLY A N 1
ATOM 577 C CA . GLY A 1 87 ? 8.942 1.354 -6.771 1.00 80.88 87 GLY A CA 1
ATOM 578 C C . GLY A 1 87 ? 9.431 0.090 -7.481 1.00 80.88 87 GLY A C 1
ATOM 579 O O . GLY A 1 87 ? 10.102 0.190 -8.504 1.00 80.88 87 GLY A O 1
ATOM 580 N N . ALA A 1 88 ? 9.028 -1.093 -7.011 1.00 77.44 88 ALA A N 1
ATOM 581 C CA . ALA A 1 88 ? 9.390 -2.379 -7.611 1.00 77.44 88 ALA A CA 1
ATOM 582 C C . ALA A 1 88 ? 8.784 -2.529 -9.002 1.00 77.44 88 ALA A C 1
ATOM 584 O O . ALA A 1 88 ? 9.488 -2.866 -9.951 1.00 77.44 88 ALA A O 1
ATOM 585 N N . LEU A 1 89 ? 7.501 -2.191 -9.146 1.00 77.31 89 LEU A N 1
ATOM 586 C CA . LEU A 1 89 ? 6.829 -2.154 -10.439 1.00 77.31 89 LEU A CA 1
ATOM 587 C C . LEU A 1 89 ? 7.507 -1.165 -11.386 1.00 77.31 89 LEU A C 1
ATOM 589 O O . LEU A 1 89 ? 7.677 -1.471 -12.561 1.00 77.31 89 LEU A O 1
ATOM 593 N N . PHE A 1 90 ? 7.927 0.005 -10.906 1.00 78.25 90 PHE A N 1
ATOM 594 C CA . PHE A 1 90 ? 8.673 0.954 -11.727 1.00 78.25 90 PHE A CA 1
ATOM 595 C C . PHE A 1 90 ? 10.025 0.384 -12.178 1.00 78.25 90 PHE A C 1
ATOM 597 O O . PHE A 1 90 ? 10.349 0.477 -13.359 1.00 78.25 90 PHE A O 1
ATOM 604 N N . VAL A 1 91 ? 10.782 -0.249 -11.275 1.00 75.06 91 VAL A N 1
ATOM 605 C CA . VAL A 1 91 ? 12.072 -0.891 -11.583 1.00 75.06 91 VAL A CA 1
ATOM 606 C C . VAL A 1 91 ? 11.894 -1.997 -12.625 1.00 75.06 91 VAL A C 1
ATOM 608 O O . VAL A 1 91 ? 12.636 -2.025 -13.603 1.00 75.06 91 VAL A O 1
ATOM 611 N N . LEU A 1 92 ? 10.893 -2.866 -12.451 1.00 73.12 92 LEU A N 1
ATOM 612 C CA . LEU A 1 92 ? 10.567 -3.962 -13.369 1.00 73.12 92 LEU A CA 1
ATOM 613 C C . LEU A 1 92 ? 10.119 -3.463 -14.748 1.00 73.12 92 LEU A C 1
ATOM 615 O O . LEU A 1 92 ? 10.587 -3.949 -15.774 1.00 73.12 92 LEU A O 1
ATOM 619 N N . ASN A 1 93 ? 9.228 -2.470 -14.791 1.00 70.81 93 ASN A N 1
ATOM 620 C CA . ASN A 1 93 ? 8.783 -1.888 -16.058 1.00 70.81 93 ASN A CA 1
ATOM 621 C C . ASN A 1 93 ? 9.926 -1.129 -16.750 1.00 70.81 93 ASN A C 1
ATOM 623 O O . ASN A 1 93 ? 10.072 -1.194 -17.967 1.00 70.81 93 ASN A O 1
ATOM 627 N N . GLY A 1 94 ? 10.764 -0.432 -15.980 1.00 64.94 94 GLY A N 1
ATOM 628 C CA . GLY A 1 94 ? 11.939 0.274 -16.482 1.00 64.94 94 GLY A CA 1
ATOM 629 C C . GLY A 1 94 ? 12.995 -0.668 -17.062 1.00 64.94 94 GLY A C 1
ATOM 630 O O . GLY A 1 94 ? 13.497 -0.409 -18.156 1.00 64.94 94 GLY A O 1
ATOM 631 N N . SER A 1 95 ? 13.286 -1.779 -16.378 1.00 61.78 95 SER A N 1
ATOM 632 C CA . SER A 1 95 ? 14.247 -2.782 -16.850 1.00 61.78 95 SER A CA 1
ATOM 633 C C . SER A 1 95 ? 13.753 -3.508 -18.103 1.00 61.78 95 SER A C 1
ATOM 635 O O . SER A 1 95 ? 14.530 -3.694 -19.041 1.00 61.78 95 SER A O 1
ATOM 637 N N . ALA A 1 96 ? 12.455 -3.829 -18.179 1.00 60.47 96 ALA A N 1
ATOM 638 C CA . ALA A 1 96 ? 11.836 -4.401 -19.374 1.00 60.47 96 ALA A CA 1
ATOM 639 C C . ALA A 1 96 ? 11.933 -3.458 -20.590 1.00 60.47 96 ALA A C 1
ATOM 641 O O . ALA A 1 96 ? 12.227 -3.907 -21.696 1.00 60.47 96 ALA A O 1
ATOM 642 N N . LEU A 1 97 ? 11.761 -2.146 -20.388 1.00 58.38 97 LEU A N 1
ATOM 643 C CA . LEU A 1 97 ? 11.901 -1.135 -21.446 1.00 58.38 97 LEU A CA 1
ATOM 644 C C . LEU A 1 97 ? 13.353 -0.949 -21.919 1.00 58.38 97 LEU A C 1
ATOM 646 O O . LEU A 1 97 ? 13.582 -0.579 -23.068 1.00 58.38 97 LEU A O 1
ATOM 650 N N . CYS A 1 98 ? 14.337 -1.179 -21.046 1.00 57.72 98 CYS A N 1
ATOM 651 C CA . CYS A 1 98 ? 15.756 -0.943 -21.333 1.00 57.72 98 CYS A CA 1
ATOM 652 C C . CYS A 1 98 ? 16.547 -2.203 -21.735 1.00 57.72 98 CYS A C 1
ATOM 654 O O . CYS A 1 98 ? 17.756 -2.095 -21.970 1.00 57.72 98 CYS A O 1
ATOM 656 N N . ALA A 1 99 ? 15.895 -3.372 -21.828 1.00 56.94 99 ALA A N 1
ATOM 657 C CA . ALA A 1 99 ? 16.457 -4.672 -22.239 1.00 56.94 99 ALA A CA 1
ATOM 658 C C . ALA A 1 99 ? 17.765 -5.087 -21.522 1.00 56.94 99 ALA A C 1
ATOM 660 O O . ALA A 1 99 ? 18.532 -5.920 -21.996 1.00 56.94 99 ALA A O 1
ATOM 661 N N . SER A 1 100 ? 18.045 -4.478 -20.376 1.00 55.69 100 SER A N 1
ATOM 662 C CA . SER A 1 100 ? 19.248 -4.633 -19.562 1.00 55.69 100 SER A CA 1
ATOM 663 C C . SER A 1 100 ? 18.900 -4.123 -18.167 1.00 55.69 100 SER A C 1
ATOM 665 O O . SER A 1 100 ? 18.002 -3.291 -18.060 1.00 55.69 100 SER A O 1
ATOM 667 N N . GLY A 1 101 ? 19.547 -4.637 -17.113 1.00 55.03 101 GLY A N 1
ATOM 668 C CA . GLY A 1 101 ? 19.320 -4.279 -15.701 1.00 55.03 101 GLY A CA 1
ATOM 669 C C . GLY A 1 101 ? 19.627 -2.812 -15.384 1.00 55.03 101 GLY A C 1
ATOM 670 O O . GLY A 1 101 ? 20.542 -2.506 -14.628 1.00 55.03 101 GLY A O 1
ATOM 671 N N . ALA A 1 102 ? 18.906 -1.905 -16.027 1.00 56.12 102 ALA A N 1
ATOM 672 C CA . ALA A 1 102 ? 19.034 -0.477 -15.937 1.00 56.12 102 ALA A CA 1
ATOM 673 C C . ALA A 1 102 ? 17.652 0.166 -16.054 1.00 56.12 102 ALA A C 1
ATOM 675 O O . ALA A 1 102 ? 16.790 -0.300 -16.797 1.00 56.12 102 ALA A O 1
ATOM 676 N N . ILE A 1 103 ? 17.454 1.257 -15.325 1.00 60.56 103 ILE A N 1
ATOM 677 C CA . ILE A 1 103 ? 16.218 2.037 -15.354 1.00 60.56 103 ILE A CA 1
ATOM 678 C C . ILE A 1 103 ? 16.427 3.265 -16.251 1.00 60.56 103 ILE A C 1
ATOM 680 O O . ILE A 1 103 ? 17.480 3.909 -16.157 1.00 60.56 103 ILE A O 1
ATOM 684 N N . PRO A 1 104 ? 15.442 3.630 -17.091 1.00 57.62 104 PRO A N 1
ATOM 685 C CA . PRO A 1 104 ? 15.463 4.885 -17.828 1.00 57.62 104 PRO A CA 1
ATOM 686 C C . PRO A 1 104 ? 15.314 6.080 -16.872 1.00 57.62 104 PRO A C 1
ATOM 688 O O . PRO A 1 104 ? 14.270 6.269 -16.249 1.00 57.62 104 PRO A O 1
ATOM 691 N N . LEU A 1 105 ? 16.352 6.909 -16.779 1.00 62.84 105 LEU A N 1
ATOM 692 C CA . LEU A 1 105 ? 16.339 8.200 -16.096 1.00 62.84 105 LEU A CA 1
ATOM 693 C C . LEU A 1 105 ? 16.171 9.321 -17.116 1.00 62.84 105 LEU A C 1
ATOM 695 O O . LEU A 1 105 ? 17.022 9.524 -17.984 1.00 62.84 105 LEU A O 1
ATOM 699 N N . LEU A 1 106 ? 15.101 10.098 -16.975 1.00 57.31 106 LEU A N 1
ATOM 700 C CA . LEU A 1 106 ? 14.967 11.353 -17.701 1.00 57.31 106 LEU A CA 1
ATOM 701 C C . LEU A 1 106 ? 15.836 12.416 -17.014 1.00 57.31 106 LEU A C 1
ATOM 703 O O . LEU A 1 106 ? 15.560 12.825 -15.889 1.00 57.31 106 LEU A O 1
ATOM 707 N N . THR A 1 107 ? 16.894 12.849 -17.690 1.00 60.56 107 THR A N 1
ATOM 708 C CA . THR A 1 107 ? 17.770 13.943 -17.253 1.00 60.56 107 THR A CA 1
ATOM 709 C C . THR A 1 107 ? 17.577 15.160 -18.148 1.00 60.56 107 THR A C 1
ATOM 711 O O . THR A 1 107 ? 17.019 15.057 -19.240 1.00 60.56 107 THR A O 1
ATOM 714 N N . VAL A 1 108 ? 18.104 16.314 -17.727 1.00 66.31 108 VAL A N 1
ATOM 715 C CA . VAL A 1 108 ? 18.132 17.539 -18.553 1.00 66.31 108 VAL A CA 1
ATOM 716 C C . VAL A 1 108 ? 18.872 17.310 -19.885 1.00 66.31 108 VAL A C 1
ATOM 718 O O . VAL A 1 108 ? 18.625 18.005 -20.863 1.00 66.31 108 VAL A O 1
ATOM 721 N N . GLN A 1 109 ? 19.745 16.300 -19.941 1.00 68.81 109 GLN A N 1
ATOM 722 C CA . GLN A 1 109 ? 20.538 15.918 -21.112 1.00 68.81 109 GLN A CA 1
ATOM 723 C C . GLN A 1 109 ? 19.869 14.821 -21.966 1.00 68.81 109 GLN A C 1
ATOM 725 O O . GLN A 1 109 ? 20.426 14.420 -22.985 1.00 68.81 109 GLN A O 1
ATOM 730 N N . GLY A 1 110 ? 18.685 14.333 -21.573 1.00 63.75 110 GLY A N 1
ATOM 731 C CA . GLY A 1 110 ? 17.943 13.272 -22.259 1.00 63.75 110 GLY A CA 1
ATOM 732 C C . GLY A 1 110 ? 17.753 12.000 -21.424 1.00 63.75 110 GLY A C 1
ATOM 733 O O . GLY A 1 110 ? 17.927 11.991 -20.203 1.00 63.75 110 GLY A O 1
ATOM 734 N N . LEU A 1 111 ? 17.359 10.912 -22.091 1.00 62.31 111 LEU A N 1
ATOM 735 C CA . LEU A 1 111 ? 17.169 9.588 -21.490 1.00 62.31 111 LEU A CA 1
ATOM 736 C C . LEU A 1 111 ? 18.526 8.918 -21.228 1.00 62.31 111 LEU A C 1
ATOM 738 O O . LEU A 1 111 ? 19.224 8.513 -22.154 1.00 62.31 111 LEU A O 1
ATOM 742 N N . THR A 1 112 ? 18.886 8.788 -19.955 1.00 61.66 112 THR A N 1
ATOM 743 C CA . THR A 1 112 ? 20.100 8.105 -19.485 1.00 61.66 112 THR A CA 1
ATOM 744 C C . THR A 1 112 ? 19.736 6.771 -18.836 1.00 61.66 112 THR A C 1
ATOM 746 O O . THR A 1 112 ? 18.604 6.575 -18.396 1.00 61.66 112 THR A O 1
ATOM 749 N N . ARG A 1 113 ? 20.671 5.818 -18.804 1.00 63.12 113 ARG A N 1
ATOM 750 C CA . ARG A 1 113 ? 20.458 4.497 -18.194 1.00 63.12 113 ARG A CA 1
ATOM 751 C C . ARG A 1 113 ? 21.161 4.451 -16.847 1.00 63.12 113 ARG A C 1
ATOM 753 O O . ARG A 1 113 ? 22.375 4.628 -16.799 1.00 63.12 113 ARG A O 1
ATOM 760 N N . LEU A 1 114 ? 20.420 4.186 -15.774 1.00 64.19 114 LEU A N 1
ATOM 761 C CA . LEU A 1 114 ? 21.016 3.913 -14.470 1.00 64.19 114 LEU A CA 1
ATOM 762 C C . LEU A 1 114 ? 21.141 2.401 -14.292 1.00 64.19 114 LEU A C 1
ATOM 764 O O . LEU A 1 114 ? 20.094 1.763 -14.191 1.00 64.19 114 LEU A O 1
ATOM 768 N N . PRO A 1 115 ? 22.351 1.815 -14.244 1.00 62.50 115 PRO A N 1
ATOM 769 C CA . PRO A 1 115 ? 22.493 0.402 -13.915 1.00 62.50 115 PRO A CA 1
ATOM 770 C C . PRO A 1 115 ? 21.912 0.156 -12.521 1.00 62.50 115 PRO A C 1
ATOM 772 O O . PRO A 1 115 ? 22.305 0.809 -11.553 1.00 62.50 115 PRO A O 1
ATOM 775 N N . THR A 1 116 ? 20.958 -0.764 -12.418 1.00 60.91 116 THR A N 1
ATOM 776 C CA . THR A 1 116 ? 20.388 -1.189 -11.145 1.00 60.91 116 THR A CA 1
ATOM 777 C C . THR A 1 116 ? 21.100 -2.449 -10.676 1.00 60.91 116 THR A C 1
ATOM 779 O O . THR A 1 116 ? 20.880 -3.526 -11.235 1.00 60.91 116 THR A O 1
ATOM 782 N N . PRO A 1 117 ? 21.967 -2.367 -9.651 1.00 55.91 117 PRO A N 1
ATOM 783 C CA . PRO A 1 117 ? 22.518 -3.571 -9.058 1.00 55.91 117 PRO A CA 1
ATOM 784 C C . PRO A 1 117 ? 21.388 -4.364 -8.385 1.00 55.91 117 PRO A C 1
ATOM 786 O O . PRO A 1 117 ? 20.711 -3.855 -7.496 1.00 55.91 117 PRO A O 1
ATOM 789 N N . GLY A 1 118 ? 21.192 -5.611 -8.820 1.00 61.91 118 GLY A N 1
ATOM 790 C CA . GLY A 1 118 ? 20.355 -6.603 -8.137 1.00 61.91 118 GL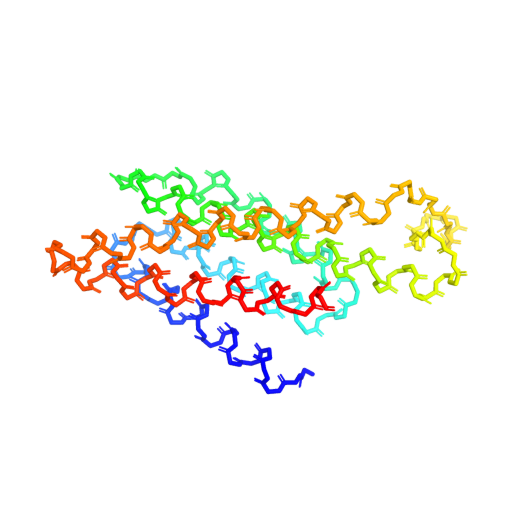Y A CA 1
ATOM 791 C C . GLY A 1 118 ? 18.854 -6.286 -8.095 1.00 61.91 118 GLY A C 1
ATOM 792 O O . GLY A 1 118 ? 18.321 -6.114 -6.997 1.00 61.91 118 GLY A O 1
ATOM 793 N N . PRO A 1 119 ? 18.136 -6.270 -9.237 1.00 64.69 119 PRO A N 1
ATOM 794 C CA . PRO A 1 119 ? 16.669 -6.217 -9.234 1.00 64.69 119 PRO A CA 1
ATOM 795 C C . PRO A 1 119 ? 16.059 -7.307 -8.335 1.00 64.69 119 PRO A C 1
ATOM 797 O O . PRO A 1 119 ? 15.081 -7.049 -7.640 1.00 64.69 119 PRO A O 1
ATOM 800 N N . ASP A 1 120 ? 16.704 -8.471 -8.248 1.00 71.19 120 ASP A N 1
ATOM 801 C CA . ASP A 1 120 ? 16.282 -9.585 -7.396 1.00 71.19 120 ASP A CA 1
ATOM 802 C C . ASP A 1 120 ? 16.309 -9.244 -5.900 1.00 71.19 120 ASP A C 1
ATOM 804 O O . ASP A 1 120 ? 15.376 -9.581 -5.178 1.00 71.19 120 ASP A O 1
ATOM 808 N N . LEU A 1 121 ? 17.334 -8.525 -5.425 1.00 72.69 121 LEU A N 1
ATOM 809 C CA . LEU A 1 121 ? 17.428 -8.079 -4.028 1.00 72.69 121 LEU A CA 1
ATOM 810 C C . LEU A 1 121 ? 16.311 -7.091 -3.686 1.00 72.69 121 LEU A C 1
ATOM 812 O O . LEU A 1 121 ? 15.726 -7.157 -2.605 1.00 72.69 121 LEU A O 1
ATOM 816 N N . TYR A 1 122 ? 15.991 -6.191 -4.618 1.00 73.56 122 TYR A N 1
ATOM 817 C CA . TYR A 1 122 ? 14.905 -5.233 -4.436 1.00 73.56 122 TYR A CA 1
ATOM 818 C C . TYR A 1 122 ? 13.538 -5.931 -4.399 1.00 73.56 122 TYR A C 1
ATOM 820 O O . TYR A 1 122 ? 12.714 -5.630 -3.535 1.00 73.56 122 TYR A O 1
ATOM 828 N N . LEU A 1 123 ? 13.311 -6.909 -5.282 1.00 77.06 123 LEU A N 1
ATOM 829 C CA . LEU A 1 123 ? 12.081 -7.704 -5.318 1.00 77.06 123 LEU A CA 1
ATOM 830 C C . LEU A 1 123 ? 11.926 -8.587 -4.081 1.00 77.06 123 LEU A C 1
ATOM 832 O O . LEU A 1 123 ? 10.849 -8.622 -3.493 1.00 77.06 123 LEU A O 1
ATOM 836 N N . GLN A 1 124 ? 13.000 -9.242 -3.637 1.00 80.88 124 GLN A N 1
ATOM 837 C CA . GLN A 1 124 ? 13.009 -10.015 -2.393 1.00 80.88 124 GLN A CA 1
ATOM 838 C C . GLN A 1 124 ? 12.726 -9.123 -1.182 1.00 80.88 124 GLN A C 1
ATOM 840 O O . GLN A 1 124 ? 11.928 -9.491 -0.321 1.00 80.88 124 GLN A O 1
ATOM 845 N N . GLY A 1 125 ? 13.320 -7.926 -1.138 1.00 80.12 125 GLY A N 1
ATOM 846 C CA . GLY A 1 125 ? 13.044 -6.931 -0.105 1.00 80.12 125 GLY A CA 1
ATOM 847 C C . GLY A 1 125 ? 11.582 -6.478 -0.104 1.00 80.12 125 GLY A C 1
ATOM 848 O O . GLY A 1 125 ? 10.955 -6.438 0.954 1.00 80.12 125 GLY A O 1
ATOM 849 N N . ALA A 1 126 ? 11.012 -6.199 -1.280 1.00 82.31 126 ALA A N 1
ATOM 850 C CA . ALA A 1 126 ? 9.606 -5.830 -1.426 1.00 82.31 126 ALA A CA 1
ATOM 851 C C . ALA A 1 126 ? 8.668 -6.975 -1.009 1.00 82.31 126 ALA A C 1
ATOM 853 O O . ALA A 1 126 ? 7.726 -6.743 -0.253 1.00 82.31 126 ALA A O 1
ATOM 854 N N . ALA A 1 127 ? 8.952 -8.211 -1.427 1.00 83.81 127 ALA A N 1
ATOM 855 C CA . ALA A 1 127 ? 8.178 -9.394 -1.059 1.00 83.81 127 ALA A CA 1
ATOM 856 C C . ALA A 1 127 ? 8.227 -9.667 0.453 1.00 83.81 127 ALA A C 1
ATOM 858 O O . ALA A 1 127 ? 7.191 -9.909 1.074 1.00 83.81 127 ALA A O 1
ATOM 859 N N . LEU A 1 128 ? 9.407 -9.561 1.072 1.00 87.06 128 LEU A N 1
ATOM 860 C CA . LEU A 1 128 ? 9.568 -9.703 2.518 1.00 87.06 128 LEU A CA 1
ATOM 861 C C . LEU A 1 128 ? 8.808 -8.605 3.273 1.00 87.06 128 LEU A C 1
ATOM 863 O O . LEU A 1 128 ? 8.090 -8.902 4.227 1.00 87.06 128 LEU A O 1
ATOM 867 N N . ALA A 1 129 ? 8.922 -7.347 2.838 1.00 85.50 129 ALA A N 1
ATOM 868 C CA . ALA A 1 129 ? 8.189 -6.232 3.432 1.00 85.50 129 ALA A CA 1
ATOM 869 C C . ALA A 1 129 ? 6.669 -6.441 3.335 1.00 85.50 129 ALA A C 1
ATOM 871 O O . ALA A 1 129 ? 5.950 -6.205 4.307 1.00 85.50 129 ALA A O 1
ATOM 872 N N . LEU A 1 130 ? 6.188 -6.946 2.196 1.00 87.56 130 LEU A N 1
ATOM 873 C CA . LEU A 1 130 ? 4.784 -7.281 1.978 1.00 87.56 130 LEU A CA 1
ATOM 874 C C . LEU A 1 130 ? 4.316 -8.410 2.905 1.00 87.56 130 LEU A C 1
ATOM 876 O O . LEU A 1 130 ? 3.247 -8.305 3.502 1.00 87.56 130 LEU A O 1
ATOM 880 N N . ALA A 1 131 ? 5.124 -9.461 3.072 1.00 87.12 131 ALA A N 1
ATOM 881 C CA . ALA A 1 131 ? 4.822 -10.586 3.955 1.00 87.12 131 ALA A CA 1
ATOM 882 C C . ALA A 1 131 ? 4.779 -10.164 5.433 1.00 87.12 131 ALA A C 1
ATOM 884 O O . ALA A 1 131 ? 3.854 -10.534 6.164 1.00 87.12 131 ALA A O 1
ATOM 885 N N . LEU A 1 132 ? 5.738 -9.342 5.871 1.00 89.25 132 LEU A N 1
ATOM 886 C CA . LEU A 1 132 ? 5.765 -8.775 7.222 1.00 89.25 132 LEU A CA 1
ATOM 887 C C . LEU A 1 132 ? 4.552 -7.873 7.469 1.00 89.25 132 LEU A C 1
ATOM 889 O O . LEU A 1 132 ? 3.901 -7.982 8.508 1.00 89.25 132 LEU A O 1
ATOM 893 N N . TYR A 1 133 ? 4.205 -7.028 6.499 1.00 91.00 133 TYR A N 1
ATOM 894 C CA . TYR A 1 133 ? 3.026 -6.173 6.573 1.00 91.00 133 TYR A CA 1
ATOM 895 C C . TYR A 1 133 ? 1.719 -6.972 6.604 1.00 91.00 133 TYR A C 1
ATOM 897 O O . TYR A 1 133 ? 0.860 -6.697 7.440 1.00 91.00 133 TYR A O 1
ATOM 905 N N . ALA A 1 134 ? 1.575 -7.991 5.753 1.00 89.75 134 ALA A N 1
ATOM 906 C CA . ALA A 1 134 ? 0.406 -8.864 5.744 1.00 89.75 134 ALA A CA 1
ATOM 907 C C . ALA A 1 134 ? 0.249 -9.597 7.084 1.00 89.75 134 ALA A C 1
ATOM 909 O O . ALA A 1 134 ? -0.847 -9.634 7.643 1.00 89.75 134 ALA A O 1
ATOM 910 N N . SER A 1 135 ? 1.352 -10.099 7.647 1.00 91.69 135 SER A N 1
ATOM 911 C CA . SER A 1 135 ? 1.375 -10.734 8.971 1.00 91.69 135 SER A CA 1
ATOM 912 C C . SER A 1 135 ? 0.959 -9.756 10.072 1.00 91.69 135 SER A C 1
ATOM 914 O O . SER A 1 135 ? 0.127 -10.080 10.920 1.00 91.69 135 SER A O 1
ATOM 916 N N . PHE A 1 136 ? 1.477 -8.527 10.034 1.00 91.06 136 PHE A N 1
ATOM 917 C CA . PHE A 1 136 ? 1.106 -7.471 10.970 1.00 91.06 136 PHE A CA 1
ATOM 918 C C . PHE A 1 136 ? -0.382 -7.094 10.868 1.00 91.06 136 PHE A C 1
ATOM 920 O O . PHE A 1 136 ? -1.077 -7.034 11.884 1.00 91.06 136 PHE A O 1
ATOM 927 N N . GLY A 1 137 ? -0.900 -6.901 9.652 1.00 88.56 137 GLY A N 1
ATOM 928 C CA . GLY A 1 137 ? -2.313 -6.608 9.402 1.00 88.56 137 GLY A CA 1
ATOM 929 C C . GLY A 1 137 ? -3.243 -7.748 9.823 1.00 88.56 137 GLY A C 1
ATOM 930 O O . GLY A 1 137 ? -4.298 -7.494 10.407 1.00 88.56 137 GLY A O 1
ATOM 931 N N . LEU A 1 138 ? -2.834 -9.004 9.617 1.00 92.06 138 LEU A N 1
ATOM 932 C CA . LEU A 1 138 ? -3.565 -10.187 10.073 1.00 92.06 138 LEU A CA 1
ATOM 933 C C . LEU A 1 138 ? -3.648 -10.235 11.603 1.00 92.06 138 LEU A C 1
ATOM 935 O O . LEU A 1 138 ? -4.737 -10.397 12.148 1.00 92.06 138 LEU A O 1
ATOM 939 N N . LEU A 1 139 ? -2.529 -10.032 12.304 1.00 92.62 139 LEU A N 1
ATOM 940 C CA . LEU A 1 139 ? -2.497 -10.002 13.770 1.00 92.62 139 LEU A CA 1
ATOM 941 C C . LEU A 1 139 ? -3.396 -8.898 14.339 1.00 92.62 139 LEU A C 1
ATOM 943 O O . LEU A 1 139 ? -4.143 -9.131 15.291 1.00 92.62 139 LEU A O 1
ATOM 947 N N . LEU A 1 140 ? -3.367 -7.705 13.741 1.00 90.38 140 LEU A N 1
ATOM 948 C CA . LEU A 1 140 ? -4.241 -6.607 14.147 1.00 90.38 140 LEU A CA 1
ATOM 949 C C . LEU A 1 140 ? -5.718 -6.896 13.851 1.00 90.38 140 LEU A C 1
ATOM 951 O O . LEU A 1 140 ? -6.570 -6.586 14.684 1.00 90.38 140 LEU A O 1
ATOM 955 N N . SER A 1 141 ? -6.022 -7.527 12.715 1.00 91.19 141 SER A N 1
ATOM 956 C CA . SER A 1 141 ? -7.385 -7.932 12.349 1.00 91.19 141 SER A CA 1
ATOM 957 C C . SER A 1 141 ? -7.925 -9.002 13.298 1.00 91.19 141 SER A C 1
ATOM 959 O O . SER A 1 141 ? -9.043 -8.877 13.792 1.00 91.19 141 SER A O 1
ATOM 961 N N . LEU A 1 142 ? -7.115 -10.013 13.628 1.00 92.56 142 LEU A N 1
ATOM 962 C CA . LEU A 1 142 ? -7.450 -11.044 14.613 1.00 92.56 142 LEU A CA 1
ATOM 963 C C . LEU A 1 142 ? -7.703 -10.427 15.986 1.00 92.56 142 LEU A C 1
ATOM 965 O O . LEU A 1 142 ? -8.706 -10.733 16.625 1.00 92.56 142 LEU A O 1
ATOM 969 N N . ARG A 1 143 ? -6.842 -9.504 16.426 1.00 92.50 143 ARG A N 1
ATOM 970 C CA . ARG A 1 143 ? -7.044 -8.784 17.685 1.00 92.50 143 ARG A CA 1
ATOM 971 C C . ARG A 1 143 ? -8.337 -7.969 17.672 1.00 92.50 143 ARG A C 1
ATOM 973 O O . ARG A 1 143 ? -9.083 -8.023 18.643 1.00 92.50 143 ARG A O 1
ATOM 980 N N . ALA A 1 144 ? -8.616 -7.232 16.597 1.00 89.12 144 ALA A N 1
ATOM 981 C CA . ALA A 1 144 ? -9.848 -6.456 16.465 1.00 89.12 144 ALA A CA 1
ATOM 982 C C . ALA A 1 144 ? -11.089 -7.362 16.505 1.00 89.12 144 ALA A C 1
ATOM 984 O O . ALA A 1 144 ? -12.045 -7.054 17.212 1.00 89.12 144 ALA A O 1
ATOM 985 N N . LEU A 1 145 ? -11.038 -8.514 15.829 1.00 92.19 145 LEU A N 1
ATOM 986 C CA . LEU A 1 145 ? -12.100 -9.517 15.845 1.00 92.19 145 LEU A CA 1
ATOM 987 C C . LEU A 1 145 ? -12.328 -10.088 17.253 1.00 92.19 145 LEU A C 1
ATOM 989 O O . LEU A 1 145 ? -13.465 -10.126 17.721 1.00 92.19 145 LEU A O 1
ATOM 993 N N . LEU A 1 146 ? -11.256 -10.470 17.955 1.00 94.44 146 LEU A N 1
ATOM 994 C CA . LEU A 1 146 ? -11.317 -10.975 19.333 1.00 94.44 146 LEU A CA 1
ATOM 995 C C . LEU A 1 146 ? -11.873 -9.927 20.308 1.00 94.44 146 LEU A C 1
ATOM 997 O O . LEU A 1 146 ? -12.637 -10.264 21.209 1.00 94.44 146 LEU A O 1
ATOM 1001 N N . CYS A 1 147 ? -11.541 -8.652 20.103 1.00 92.75 147 CYS A N 1
ATOM 1002 C CA . CYS A 1 147 ? -12.073 -7.534 20.882 1.00 92.75 147 CYS A CA 1
ATOM 1003 C C . CYS A 1 147 ? -13.459 -7.050 20.413 1.00 92.75 147 CYS A C 1
ATOM 1005 O O . CYS A 1 147 ? -13.982 -6.105 20.998 1.00 92.75 147 CYS A O 1
ATOM 1007 N N . ARG A 1 148 ? -14.054 -7.666 19.377 1.00 91.56 148 ARG A N 1
ATOM 1008 C CA . ARG A 1 148 ? -15.315 -7.242 18.730 1.00 91.56 148 ARG A CA 1
ATOM 1009 C C . ARG A 1 148 ? -15.318 -5.783 18.249 1.00 91.56 148 ARG A C 1
ATOM 1011 O O . ARG A 1 148 ? -16.368 -5.155 18.139 1.00 91.56 148 ARG A O 1
ATOM 1018 N N . ASP A 1 149 ? -14.147 -5.251 17.923 1.00 89.19 149 ASP A N 1
ATOM 1019 C CA . ASP A 1 149 ? -13.964 -3.892 17.419 1.00 89.19 149 ASP A CA 1
ATOM 1020 C C . ASP A 1 149 ? -14.109 -3.878 15.889 1.00 89.19 149 ASP A C 1
ATOM 1022 O O . ASP A 1 149 ? -13.136 -3.854 15.128 1.00 89.19 149 ASP A O 1
ATOM 1026 N N . LEU A 1 150 ? -15.364 -3.954 15.434 1.00 88.00 150 LEU A N 1
ATOM 1027 C CA . LEU A 1 150 ? -15.706 -4.018 14.009 1.00 88.00 150 LEU A CA 1
ATOM 1028 C C . LEU A 1 150 ? -15.279 -2.760 13.242 1.00 88.00 150 LEU A C 1
ATOM 1030 O O . LEU A 1 150 ? -14.987 -2.849 12.052 1.00 88.00 150 LEU A O 1
ATOM 1034 N N . ALA A 1 151 ? -15.201 -1.610 13.917 1.00 85.44 151 ALA A N 1
ATOM 1035 C CA . ALA A 1 151 ? -14.751 -0.364 13.308 1.00 85.44 151 ALA A CA 1
ATOM 1036 C C . ALA A 1 151 ? -13.280 -0.464 12.880 1.00 85.44 151 ALA A C 1
ATOM 1038 O O . ALA A 1 151 ? -12.947 -0.164 11.735 1.00 85.44 151 ALA A O 1
ATOM 1039 N N . ARG A 1 152 ? -12.406 -0.970 13.762 1.00 85.94 152 ARG A N 1
ATOM 1040 C CA . ARG A 1 152 ? -10.994 -1.200 13.416 1.00 85.94 152 ARG A CA 1
ATOM 1041 C C . ARG A 1 152 ? -10.818 -2.307 12.392 1.00 85.94 152 ARG A C 1
ATOM 1043 O O . ARG A 1 152 ? -9.990 -2.174 11.495 1.00 85.94 152 ARG A O 1
ATOM 1050 N N . LEU A 1 153 ? -11.597 -3.382 12.496 1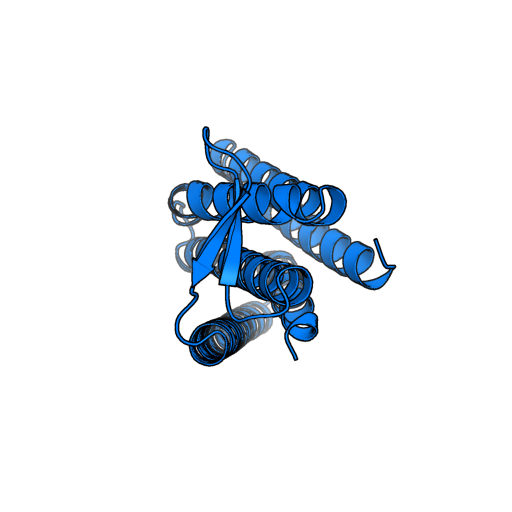.00 88.75 153 LEU A N 1
ATOM 1051 C CA . LEU A 1 153 ? -11.552 -4.473 11.523 1.00 88.75 153 LEU A CA 1
ATOM 1052 C C . LEU A 1 153 ? -11.909 -3.981 10.112 1.00 88.75 153 LEU A C 1
ATOM 1054 O O . LEU A 1 153 ? -11.212 -4.313 9.154 1.00 88.75 153 LEU A O 1
ATOM 1058 N N . GLY A 1 154 ? -12.952 -3.152 10.007 1.00 85.69 154 GLY A N 1
ATOM 1059 C CA . GLY A 1 154 ? -13.400 -2.540 8.756 1.00 85.69 154 GLY A CA 1
ATOM 1060 C C . GLY A 1 154 ? -12.391 -1.575 8.132 1.00 85.69 154 GLY A C 1
ATOM 1061 O O . GLY A 1 154 ? -12.487 -1.298 6.944 1.00 85.69 154 GLY A O 1
ATOM 1062 N N . GLU A 1 155 ? -11.405 -1.095 8.888 1.00 86.94 155 GLU A N 1
ATOM 1063 C CA . GLU A 1 155 ? -10.291 -0.301 8.363 1.00 86.94 155 GLU A CA 1
ATOM 1064 C C . GLU A 1 155 ? -9.098 -1.188 7.969 1.00 86.94 155 GLU A C 1
ATOM 1066 O O . GLU A 1 155 ? -8.595 -1.12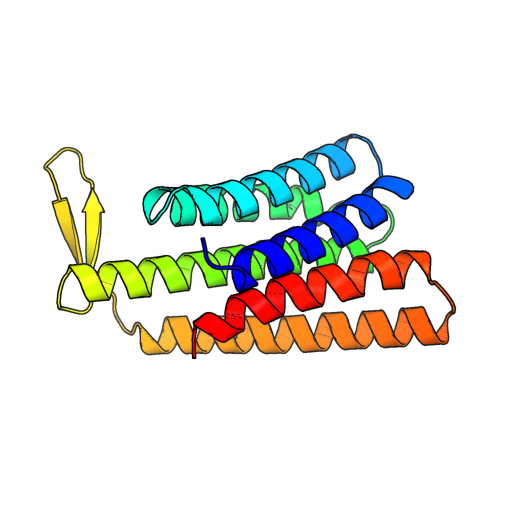3 6.845 1.00 86.94 155 GLU A O 1
ATOM 1071 N N . ILE A 1 156 ? -8.658 -2.049 8.890 1.00 88.50 156 ILE A N 1
ATOM 1072 C CA . ILE A 1 156 ? -7.406 -2.806 8.774 1.00 88.50 156 ILE A CA 1
ATOM 1073 C C . ILE A 1 156 ? -7.505 -3.869 7.681 1.00 88.50 156 ILE A C 1
ATOM 1075 O O . ILE A 1 156 ? -6.593 -3.984 6.859 1.00 88.50 156 ILE A O 1
ATOM 1079 N N . ALA A 1 157 ? -8.591 -4.645 7.650 1.00 88.94 157 ALA A N 1
ATOM 1080 C CA . ALA A 1 157 ? -8.741 -5.757 6.718 1.00 88.94 157 ALA A CA 1
ATOM 1081 C C . ALA A 1 157 ? -8.728 -5.308 5.242 1.00 88.94 157 ALA A C 1
ATOM 1083 O O . ALA A 1 157 ? -7.902 -5.827 4.485 1.00 88.94 157 ALA A O 1
ATOM 1084 N N . PRO A 1 158 ? -9.549 -4.331 4.802 1.00 87.62 158 PRO A N 1
ATOM 1085 C CA . PRO A 1 158 ? -9.546 -3.924 3.400 1.00 87.62 158 PRO A CA 1
ATOM 1086 C C . PRO A 1 158 ? -8.249 -3.222 2.983 1.00 87.62 158 PRO A C 1
ATOM 1088 O O . PRO A 1 158 ? -7.772 -3.481 1.881 1.00 87.62 158 PRO A O 1
ATOM 1091 N N . MET A 1 159 ? -7.622 -2.408 3.847 1.00 87.81 159 MET A N 1
ATOM 1092 C CA . MET A 1 159 ? -6.317 -1.808 3.523 1.00 87.81 159 MET A CA 1
ATOM 1093 C C . MET A 1 159 ? -5.216 -2.867 3.408 1.00 87.81 159 MET A C 1
ATOM 1095 O O . M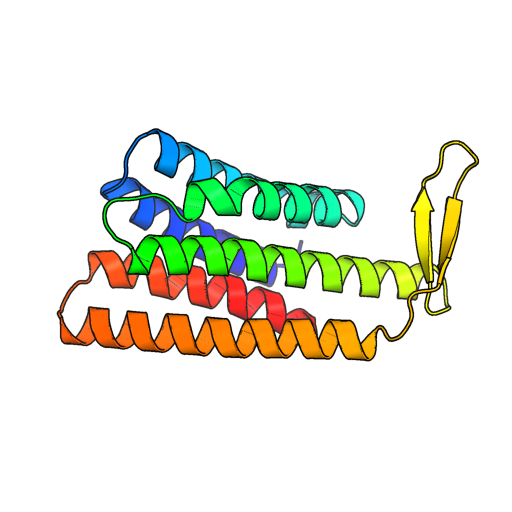ET A 1 159 ? -4.408 -2.814 2.482 1.00 87.81 159 MET A O 1
ATOM 1099 N N . THR A 1 160 ? -5.210 -3.861 4.302 1.00 89.38 160 THR A N 1
ATOM 1100 C CA . THR A 1 160 ? -4.217 -4.944 4.260 1.00 89.38 160 THR A CA 1
ATOM 1101 C C . THR A 1 160 ? -4.369 -5.773 2.988 1.00 89.38 160 THR A C 1
ATOM 1103 O O . THR A 1 160 ? -3.374 -6.048 2.320 1.00 89.38 160 THR A 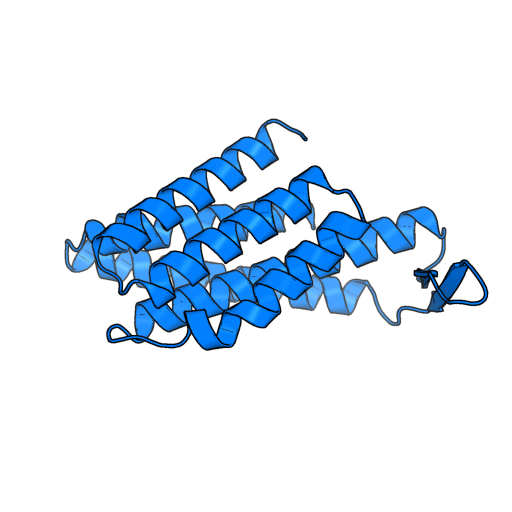O 1
ATOM 1106 N N . LEU A 1 161 ? -5.606 -6.119 2.613 1.00 88.12 161 LEU A N 1
ATOM 1107 C CA . LEU A 1 161 ? -5.898 -6.848 1.376 1.00 88.12 161 LEU A CA 1
ATOM 1108 C C . LEU A 1 161 ? -5.546 -6.039 0.127 1.00 88.12 161 LEU A C 1
ATOM 1110 O O . LEU A 1 161 ? -4.976 -6.598 -0.805 1.00 88.12 161 LEU A O 1
ATOM 1114 N N . ALA A 1 162 ? -5.837 -4.735 0.106 1.00 86.00 162 ALA A N 1
ATOM 1115 C CA . ALA A 1 162 ? -5.469 -3.869 -1.009 1.00 86.00 162 ALA A CA 1
ATOM 1116 C C . ALA A 1 162 ? -3.945 -3.822 -1.201 1.00 86.00 162 ALA A C 1
ATOM 1118 O O . ALA A 1 162 ? -3.448 -4.026 -2.307 1.00 86.00 162 ALA A O 1
ATOM 1119 N N . THR A 1 163 ? -3.194 -3.611 -0.118 1.00 85.50 163 THR A N 1
ATOM 1120 C CA . THR A 1 163 ? -1.731 -3.508 -0.164 1.00 85.50 163 THR A CA 1
ATOM 1121 C C . THR A 1 163 ? -1.062 -4.841 -0.482 1.00 85.50 163 THR A C 1
ATOM 1123 O O . THR A 1 163 ? -0.187 -4.884 -1.343 1.00 85.50 163 THR A O 1
ATOM 1126 N N . ALA A 1 164 ? -1.505 -5.941 0.130 1.00 86.31 164 ALA A N 1
ATOM 1127 C CA . ALA A 1 164 ? -0.989 -7.270 -0.186 1.00 86.31 164 ALA A CA 1
ATOM 1128 C C . ALA A 1 164 ? -1.355 -7.700 -1.618 1.00 86.31 164 ALA A C 1
ATOM 1130 O O . ALA A 1 164 ? -0.504 -8.201 -2.347 1.00 86.31 164 ALA A O 1
ATOM 1131 N N . GLY A 1 165 ? -2.592 -7.446 -2.056 1.00 83.62 165 GLY A N 1
ATOM 1132 C CA . GLY A 1 165 ? -3.060 -7.777 -3.403 1.00 83.62 165 GLY A CA 1
ATOM 1133 C C . GLY A 1 165 ? -2.304 -7.034 -4.507 1.00 83.62 165 GLY A C 1
ATOM 1134 O O . GLY A 1 165 ? -2.060 -7.604 -5.568 1.00 83.62 165 GLY A O 1
ATOM 1135 N N . MET A 1 166 ? -1.858 -5.800 -4.250 1.00 80.06 166 MET A N 1
ATOM 1136 C CA . MET A 1 166 ? -0.979 -5.067 -5.171 1.00 80.06 166 MET A CA 1
ATOM 1137 C C . MET A 1 166 ? 0.396 -5.729 -5.325 1.00 80.06 166 MET A C 1
ATOM 1139 O O . MET A 1 166 ? 0.985 -5.667 -6.401 1.00 80.06 166 MET A O 1
ATOM 1143 N N . GLY A 1 167 ? 0.894 -6.391 -4.278 1.00 72.06 167 GLY A N 1
ATOM 1144 C CA . GLY A 1 167 ? 2.165 -7.114 -4.307 1.00 72.06 167 GLY A CA 1
ATOM 1145 C C . GLY A 1 167 ? 2.122 -8.446 -5.058 1.00 72.06 167 GLY A C 1
ATOM 1146 O O . GLY A 1 167 ? 3.166 -8.909 -5.497 1.00 72.06 167 GLY A O 1
ATOM 1147 N N . VAL A 1 168 ? 0.941 -9.045 -5.265 1.00 72.00 168 VAL A N 1
ATOM 1148 C CA . VAL A 1 168 ? 0.795 -10.318 -6.007 1.00 72.00 168 VAL A CA 1
ATOM 1149 C C . VAL A 1 168 ? 1.212 -10.173 -7.475 1.00 72.00 168 VAL A C 1
ATOM 1151 O O . VAL A 1 168 ? 1.647 -11.134 -8.088 1.00 72.00 168 VAL A O 1
ATOM 1154 N N . GLY A 1 169 ? 1.148 -8.964 -8.040 1.00 59.31 169 GLY A N 1
ATOM 1155 C CA . GLY A 1 169 ? 1.648 -8.698 -9.394 1.00 59.31 169 GLY A CA 1
ATOM 1156 C C . GLY A 1 169 ? 3.177 -8.635 -9.519 1.00 59.31 169 GLY A C 1
ATOM 1157 O O . GLY A 1 169 ? 3.665 -8.392 -10.619 1.00 59.31 169 GLY A O 1
ATOM 1158 N N . LEU A 1 170 ? 3.927 -8.785 -8.417 1.00 55.84 170 LEU A N 1
ATOM 1159 C CA . LEU A 1 170 ? 5.397 -8.815 -8.407 1.00 55.84 170 LEU A CA 1
ATOM 1160 C C . LEU A 1 170 ? 5.986 -10.231 -8.547 1.00 55.84 170 LEU A C 1
ATOM 1162 O O . LEU A 1 170 ? 7.200 -10.348 -8.711 1.00 55.84 170 LEU A O 1
ATOM 1166 N N . THR A 1 171 ? 5.157 -11.275 -8.442 1.00 49.47 171 THR A N 1
ATOM 1167 C CA . THR A 1 171 ? 5.518 -12.696 -8.617 1.00 49.47 171 THR A CA 1
ATOM 1168 C C . THR A 1 171 ? 5.012 -13.218 -9.947 1.00 49.47 171 THR A C 1
ATOM 1170 O O . THR A 1 171 ? 5.763 -13.967 -10.605 1.00 49.47 171 THR A O 1
#

pLDDT: mean 80.45, std 10.55, range [49.47, 94.44]

Sequence (171 aa):
MSGWHLSLLALAALGTLACMAGTDRAQRGAALASLLAMALAMAGGTPGLMLGAAGLLALVPLAARGAAPALCAHRAASNLVMALVLGALFVLNGSALCASGAIPLLTVQGLTRLPTPGPDLYLQGAALALALYASFGLLLSLRALLCRDLARLGEIAPMTLATAGMGVGLT

Secondary structure (DSSP, 8-state):
--HHHHHHHHHHHHHHHHHHTTS-HHHHHHHHHHHHHHHHHHHSHHHHHHHHHHHHHHHHHHHT-SS-HHHHHHHHHHHHHHHHHHHHHHHHHHHHHHTSSEEEEEETTEEEEEE-S-HHHHHHHHHHHHHHHHHHHHHHHHHHHHTT-HHHHHHHHHHHHHHHHHHGGG-

Foldseek 3Di:
DDPLLVLLLVLLVQLLVLVVVPDDPLLNVLSVQLSVLSVQLVPVPLVSLQSSLVSLQVSLVVLCDDPDNLRSVLSSLLSNLSSLLSVLVNQVVQCVVVVAQWGFDQDPVGTDTHRDPCSPVSLVVSVVSLVVSLVSLVVQLVVCVVVVVVSSNSNSVSSNCSSSSSSVVSD

Radius of gyration: 16.63 Å; chains: 1; bounding box: 38×30×43 Å